Protein AF-A0A1Y3QEV6-F1 (afdb_monomer)

Foldseek 3Di:
DLVPDQPQVNQQQVQLVVCVVQVHHSGKHFDADPVSHTPDIHHDCQPPPDDPPPDDYDDPPPDDD

Solvent-accessible surface area (backbone atoms only — not comparable to full-atom values): 4101 Å² total; per-residue (Å²): 119,71,88,78,47,58,68,58,58,54,51,16,53,50,26,11,49,54,10,40,77,63,69,24,66,66,38,36,43,57,45,57,54,97,88,62,50,77,79,48,72,48,48,42,58,83,54,51,90,74,75,66,90,98,60,93,69,81,69,89,72,74,78,83,129

pLDDT: mean 90.25, std 9.45, range [63.53, 98.31]

Radius of gyration: 15.34 Å; Cα contacts (8 Å, |Δi|>4): 95; chains: 1; bounding box: 25×18×54 Å

Sequence (65 aa):
MWESIPKPWQLAFAEAWEAYCAGSIPIGAVLADASGEIICRGRNRIHDRSVPAGRIVRTNWPMPS

Mean predicted aligned error: 5.43 Å

Secondary structure (DSSP, 8-state):
--TTS-HHHHHHHHHHHHHHHTTS---EEEEE-TT--EEEEEE--TT-S---TT------PPPP-

Structure (mmCIF, N/CA/C/O backbone):
data_AF-A0A1Y3QEV6-F1
#
_entry.id   AF-A0A1Y3QEV6-F1
#
loop_
_atom_site.group_PDB
_atom_site.id
_atom_site.type_symbol
_atom_site.label_atom_id
_atom_site.label_alt_id
_atom_site.label_comp_id
_atom_site.label_asym_id
_atom_site.label_entity_id
_atom_site.label_seq_id
_atom_site.pdbx_PDB_ins_code
_atom_site.Cartn_x
_atom_site.Cartn_y
_atom_site.Cartn_z
_atom_site.occupancy
_atom_site.B_iso_or_equiv
_atom_site.auth_seq_id
_atom_site.auth_comp_id
_atom_site.auth_asym_id
_atom_site.auth_atom_id
_atom_site.pdbx_PDB_model_num
ATOM 1 N N . MET A 1 1 ? 7.084 4.219 18.917 1.00 81.50 1 MET A N 1
ATOM 2 C CA . MET A 1 1 ? 6.985 5.077 17.712 1.00 81.50 1 MET A CA 1
ATOM 3 C C . MET A 1 1 ? 5.980 4.521 16.707 1.00 81.50 1 MET A C 1
ATOM 5 O O . MET A 1 1 ? 5.096 5.259 16.315 1.00 81.50 1 MET A O 1
ATOM 9 N N . TRP A 1 2 ? 6.071 3.246 16.301 1.00 91.44 2 TRP A N 1
ATOM 10 C CA . TRP A 1 2 ? 5.112 2.651 15.354 1.00 91.44 2 TRP A CA 1
ATOM 11 C C . TRP A 1 2 ? 3.719 2.415 15.958 1.00 91.44 2 TRP A C 1
ATOM 13 O O . TRP A 1 2 ? 2.715 2.816 15.381 1.00 91.44 2 TRP A O 1
ATOM 23 N N . GLU A 1 3 ? 3.662 1.835 17.1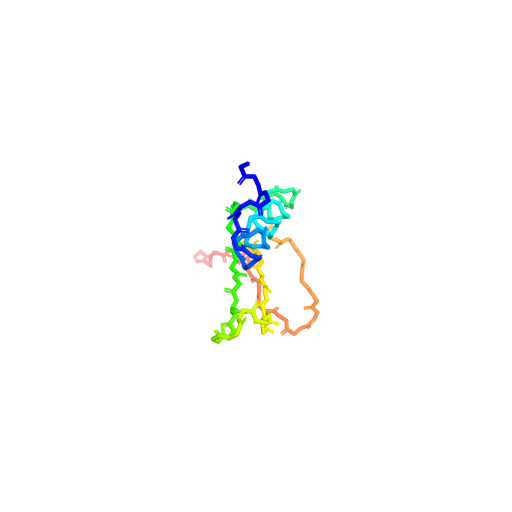57 1.00 94.62 3 GLU A N 1
ATOM 24 C CA . GLU A 1 3 ? 2.404 1.480 17.838 1.00 94.62 3 GLU A CA 1
ATOM 25 C C . GLU A 1 3 ? 1.514 2.687 18.173 1.00 94.62 3 GLU A C 1
ATOM 27 O O . GLU A 1 3 ? 0.306 2.542 18.311 1.00 94.62 3 GLU A O 1
ATOM 32 N N . SER A 1 4 ? 2.091 3.889 18.25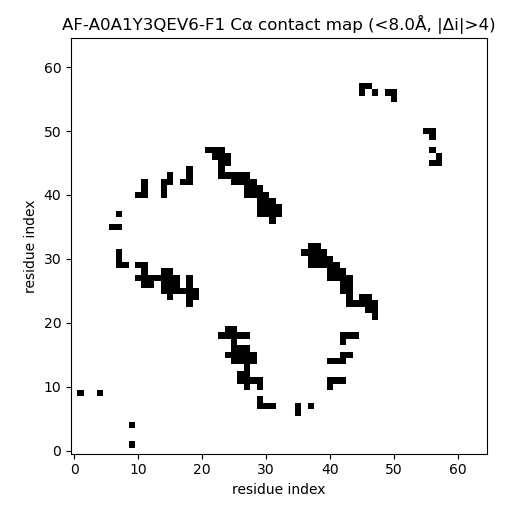6 1.00 95.38 4 SER A N 1
ATOM 33 C CA . SER A 1 4 ? 1.368 5.137 18.525 1.00 95.38 4 SER A CA 1
ATOM 34 C C . SER A 1 4 ? 0.780 5.794 17.271 1.00 95.38 4 SER A C 1
ATOM 36 O O . SER A 1 4 ? 0.076 6.795 17.381 1.00 95.38 4 SER A O 1
ATOM 38 N N . ILE A 1 5 ? 1.091 5.287 16.075 1.00 94.69 5 ILE A N 1
ATOM 39 C CA . ILE A 1 5 ? 0.579 5.833 14.815 1.00 94.69 5 ILE A CA 1
ATOM 40 C C . ILE A 1 5 ? -0.823 5.257 14.566 1.00 94.69 5 ILE A C 1
ATOM 42 O O . ILE A 1 5 ? -0.980 4.037 14.631 1.00 94.69 5 ILE A O 1
ATOM 46 N N . PRO A 1 6 ? -1.838 6.075 14.230 1.00 94.69 6 PRO A N 1
ATOM 47 C CA . PRO A 1 6 ? -3.170 5.565 13.917 1.00 94.69 6 PRO A CA 1
ATOM 48 C C . PRO A 1 6 ? -3.150 4.533 12.784 1.00 94.69 6 PRO A C 1
ATOM 50 O O . PRO A 1 6 ? -2.377 4.645 11.828 1.00 94.69 6 PRO A O 1
ATOM 53 N N . LYS A 1 7 ? -4.038 3.536 12.858 1.00 95.75 7 LYS A N 1
ATOM 54 C CA . LYS A 1 7 ? -4.061 2.404 11.919 1.00 95.75 7 LYS A CA 1
ATOM 55 C C . LYS A 1 7 ? -4.080 2.803 10.430 1.00 95.75 7 LYS A C 1
ATOM 57 O O . LYS A 1 7 ? -3.333 2.175 9.675 1.00 95.75 7 LYS A O 1
ATOM 62 N N . PRO A 1 8 ? -4.832 3.833 9.984 1.00 97.00 8 PRO A N 1
ATOM 63 C CA . PRO A 1 8 ? -4.821 4.248 8.580 1.00 97.00 8 PRO A CA 1
ATOM 64 C C . PRO A 1 8 ? -3.433 4.672 8.088 1.00 97.00 8 PRO A C 1
ATOM 66 O O . PRO A 1 8 ? -3.022 4.304 6.991 1.00 97.00 8 PRO A O 1
ATOM 69 N N . TRP A 1 9 ? -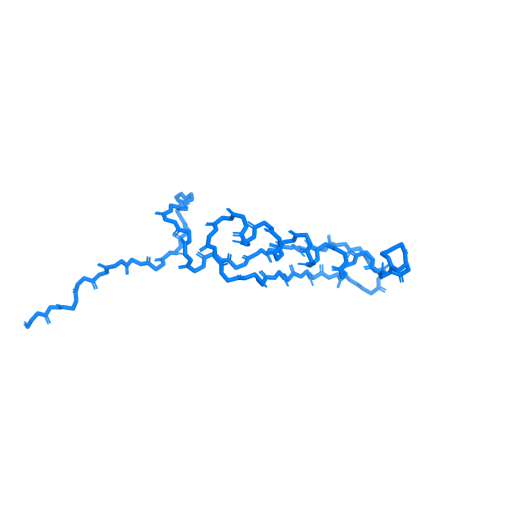2.667 5.370 8.928 1.00 96.56 9 TRP A N 1
ATOM 70 C CA . TRP A 1 9 ? -1.305 5.791 8.602 1.00 96.56 9 TRP A CA 1
ATOM 71 C C . TRP A 1 9 ? -0.340 4.612 8.545 1.00 96.56 9 TRP A C 1
ATOM 73 O O . TRP A 1 9 ? 0.454 4.524 7.611 1.00 96.56 9 TRP A O 1
ATOM 83 N N . GLN A 1 10 ? -0.444 3.663 9.481 1.00 97.38 10 GLN A N 1
ATOM 84 C CA . GLN A 1 10 ? 0.355 2.435 9.427 1.00 97.38 10 GLN A CA 1
ATOM 85 C C . GLN A 1 10 ? 0.144 1.683 8.103 1.00 97.38 10 GLN A C 1
ATOM 87 O O . GLN A 1 10 ? 1.096 1.221 7.476 1.00 97.38 10 GLN A O 1
ATOM 92 N N . LEU A 1 11 ? -1.109 1.586 7.654 1.00 97.94 11 LEU A N 1
ATOM 93 C CA . LEU A 1 11 ? -1.455 0.925 6.397 1.00 97.94 11 LEU A CA 1
ATOM 94 C C . LEU A 1 11 ? -1.004 1.725 5.169 1.00 97.94 11 LEU A C 1
ATOM 96 O O . LEU A 1 11 ? -0.560 1.121 4.196 1.00 97.94 11 LEU A O 1
ATOM 100 N N . ALA A 1 12 ? -1.051 3.058 5.216 1.00 98.12 12 ALA A N 1
ATOM 101 C CA . ALA A 1 12 ? -0.520 3.900 4.145 1.00 98.12 12 ALA A CA 1
ATOM 102 C C . ALA A 1 12 ? 0.993 3.693 3.975 1.00 98.12 12 ALA A C 1
ATOM 104 O O . ALA A 1 12 ? 1.473 3.549 2.851 1.00 98.12 12 ALA A O 1
ATOM 105 N N . PHE A 1 13 ? 1.740 3.584 5.078 1.00 97.81 13 PHE A N 1
ATOM 106 C CA . PHE A 1 13 ? 3.163 3.241 5.023 1.00 97.81 13 PHE A CA 1
ATOM 107 C C . PHE A 1 13 ? 3.406 1.816 4.517 1.00 97.81 13 PHE A C 1
ATOM 109 O O . PHE A 1 13 ? 4.336 1.607 3.741 1.00 97.81 13 PHE A O 1
ATOM 116 N N . ALA A 1 14 ? 2.560 0.851 4.888 1.00 97.75 14 ALA A N 1
ATOM 117 C CA . ALA A 1 14 ? 2.645 -0.507 4.354 1.00 97.75 14 ALA A CA 1
ATOM 118 C C . ALA A 1 14 ? 2.428 -0.544 2.826 1.00 97.75 14 ALA A C 1
ATOM 120 O O . ALA A 1 14 ? 3.208 -1.169 2.116 1.00 97.75 14 ALA A O 1
ATOM 121 N N . GLU A 1 15 ? 1.439 0.184 2.295 1.00 98.25 15 GLU A N 1
ATOM 122 C CA . GLU A 1 15 ? 1.231 0.323 0.841 1.00 98.25 15 GLU A CA 1
ATOM 123 C C . GLU A 1 15 ? 2.414 1.015 0.145 1.00 98.25 15 GLU A C 1
ATOM 125 O O . GLU A 1 15 ? 2.838 0.598 -0.934 1.00 98.25 15 GLU A O 1
ATOM 130 N N . ALA A 1 16 ? 2.978 2.062 0.758 1.00 98.19 16 ALA A N 1
ATOM 131 C CA . ALA A 1 16 ? 4.163 2.732 0.226 1.00 98.19 16 ALA A CA 1
ATOM 132 C C . ALA A 1 16 ? 5.368 1.778 0.157 1.00 98.19 16 ALA A C 1
ATOM 134 O O . ALA A 1 16 ? 6.099 1.778 -0.837 1.00 98.19 16 ALA A O 1
ATOM 135 N N . TRP A 1 17 ? 5.539 0.933 1.177 1.00 97.62 17 TRP A N 1
ATOM 136 C CA . TRP A 1 17 ? 6.554 -0.117 1.202 1.00 97.62 17 TRP A CA 1
ATOM 137 C C . TRP A 1 17 ? 6.327 -1.163 0.104 1.00 97.62 17 TRP A C 1
ATOM 139 O O . TRP A 1 17 ? 7.257 -1.502 -0.623 1.00 97.62 17 TRP A O 1
ATOM 149 N N . GLU A 1 18 ? 5.089 -1.615 -0.101 1.00 96.62 18 GLU A N 1
ATOM 150 C CA . GLU A 1 18 ? 4.763 -2.526 -1.205 1.00 96.62 18 GLU A CA 1
ATOM 151 C C . GLU A 1 18 ? 5.063 -1.903 -2.580 1.00 96.62 18 GLU A C 1
ATOM 153 O O . GLU A 1 18 ? 5.590 -2.586 -3.461 1.00 96.62 18 GLU A O 1
ATOM 158 N N . ALA A 1 19 ? 4.780 -0.607 -2.777 1.00 96.00 19 ALA A N 1
ATOM 159 C CA . ALA A 1 19 ? 5.163 0.102 -4.003 1.00 96.00 19 ALA A CA 1
ATOM 160 C C . ALA A 1 19 ? 6.681 0.130 -4.192 1.00 96.00 19 ALA A C 1
ATOM 162 O O . ALA A 1 19 ? 7.151 -0.141 -5.298 1.00 96.00 19 ALA A O 1
ATOM 163 N N . TYR A 1 20 ? 7.434 0.416 -3.128 1.00 96.38 20 TYR A N 1
ATOM 164 C CA . TYR A 1 20 ? 8.894 0.395 -3.160 1.00 96.38 20 TYR A CA 1
ATOM 165 C C . TYR A 1 20 ? 9.432 -0.977 -3.578 1.00 96.38 20 TYR A C 1
ATOM 167 O O . TYR A 1 20 ? 10.211 -1.075 -4.526 1.00 96.38 20 TYR A O 1
ATOM 175 N N . CYS A 1 21 ? 8.967 -2.047 -2.927 1.00 94.88 21 CYS A N 1
ATOM 176 C CA . CYS A 1 21 ? 9.369 -3.417 -3.244 1.00 94.88 21 CYS A CA 1
ATOM 177 C C . CYS A 1 21 ? 8.998 -3.826 -4.67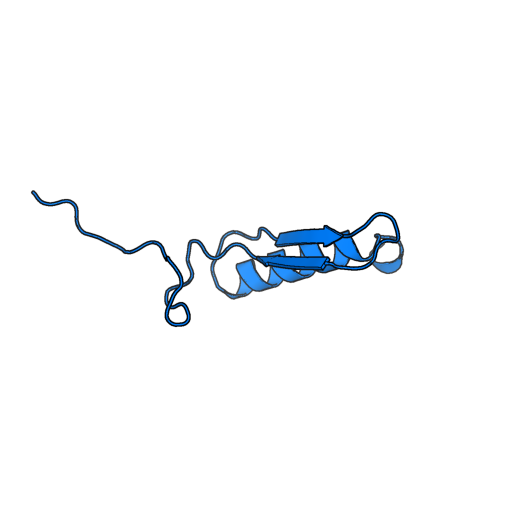8 1.00 94.88 21 CYS A C 1
ATOM 179 O O . CYS A 1 21 ? 9.712 -4.615 -5.292 1.00 94.88 21 CYS A O 1
ATOM 181 N N . ALA A 1 22 ? 7.918 -3.269 -5.233 1.00 92.44 22 ALA A N 1
ATOM 182 C CA . ALA A 1 22 ? 7.517 -3.469 -6.625 1.00 92.44 22 ALA A CA 1
ATOM 183 C C . ALA A 1 22 ? 8.321 -2.623 -7.639 1.00 92.44 22 ALA A C 1
ATOM 185 O O . ALA A 1 22 ? 8.054 -2.696 -8.839 1.00 92.44 22 ALA A O 1
ATOM 186 N N . GLY A 1 23 ? 9.290 -1.814 -7.192 1.00 92.44 23 GLY A N 1
ATOM 187 C CA . GLY A 1 23 ? 10.083 -0.928 -8.054 1.00 92.44 23 GLY A CA 1
ATOM 188 C C . GLY A 1 23 ? 9.341 0.338 -8.498 1.00 92.44 23 GLY A C 1
ATOM 189 O O . GLY A 1 23 ? 9.704 0.951 -9.502 1.00 92.44 23 GLY A O 1
ATOM 190 N N . SER A 1 24 ? 8.286 0.719 -7.775 1.00 93.25 24 SER A N 1
ATOM 191 C CA . SER A 1 24 ? 7.496 1.931 -7.999 1.00 93.25 24 SER A CA 1
ATOM 192 C C . SER A 1 24 ? 7.872 3.037 -7.001 1.00 93.25 24 SER A C 1
ATOM 194 O O . SER A 1 24 ? 8.609 2.814 -6.042 1.00 93.25 24 SER A O 1
ATOM 196 N N . ILE A 1 25 ? 7.361 4.256 -7.208 1.00 95.00 25 ILE A N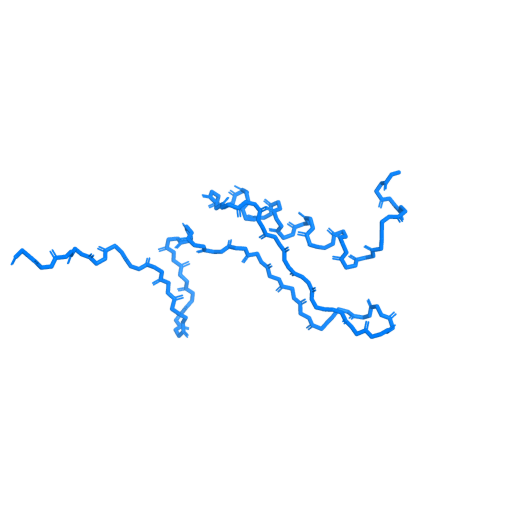 1
ATOM 197 C CA . ILE A 1 25 ? 7.575 5.375 -6.271 1.00 95.00 25 ILE A CA 1
ATOM 198 C C . ILE A 1 25 ? 6.796 5.072 -4.976 1.00 95.00 25 ILE A C 1
ATOM 200 O O . ILE A 1 25 ? 5.598 4.782 -5.085 1.00 95.00 25 ILE A O 1
ATOM 204 N N . PRO A 1 26 ? 7.422 5.146 -3.782 1.00 97.56 26 PRO A N 1
ATOM 205 C CA . PRO A 1 26 ? 6.846 4.700 -2.510 1.00 97.56 26 PRO A CA 1
ATOM 206 C C . PRO A 1 26 ? 5.746 5.639 -2.009 1.00 97.56 26 PRO A C 1
ATOM 208 O O . PRO A 1 26 ? 5.959 6.487 -1.146 1.00 97.56 26 PRO A O 1
ATOM 211 N N . ILE A 1 27 ? 4.551 5.488 -2.567 1.00 97.81 27 ILE A N 1
ATOM 212 C CA . ILE A 1 27 ? 3.362 6.249 -2.191 1.00 97.81 27 ILE A CA 1
ATOM 213 C C . ILE A 1 27 ? 2.252 5.252 -1.882 1.00 97.81 27 ILE A C 1
ATOM 215 O O . ILE A 1 27 ? 1.934 4.390 -2.707 1.00 97.81 27 ILE A O 1
ATOM 219 N N . GLY A 1 28 ? 1.657 5.395 -0.702 1.00 97.69 28 GLY A N 1
ATOM 220 C CA . GLY A 1 28 ? 0.501 4.634 -0.254 1.00 97.69 28 GLY A CA 1
ATOM 221 C C . GLY A 1 28 ? -0.615 5.563 0.205 1.00 97.69 28 GLY A C 1
ATOM 222 O O . GLY A 1 28 ? -0.356 6.634 0.753 1.00 97.69 28 GLY A O 1
ATOM 223 N N . ALA A 1 29 ? -1.854 5.154 -0.042 1.00 97.94 29 ALA A N 1
ATOM 224 C CA . ALA A 1 29 ? -3.057 5.895 0.303 1.00 97.94 29 ALA A CA 1
ATOM 225 C C . ALA A 1 29 ? -4.069 4.970 0.980 1.00 97.94 29 ALA A C 1
ATOM 227 O O . ALA A 1 29 ? -4.205 3.798 0.621 1.00 97.94 29 ALA A O 1
ATOM 228 N N . VAL A 1 30 ? -4.788 5.513 1.958 1.00 98.31 30 VAL A N 1
ATOM 229 C CA . VAL A 1 30 ? -5.821 4.807 2.718 1.00 98.31 30 VAL A CA 1
ATOM 230 C C . VAL A 1 30 ? -6.999 5.750 2.915 1.00 98.31 30 VAL A C 1
ATOM 232 O O . VAL A 1 30 ? -6.809 6.898 3.310 1.00 98.31 30 VAL A O 1
ATOM 235 N N . LEU A 1 31 ? -8.204 5.257 2.642 1.00 98.06 31 LEU A N 1
ATOM 236 C CA . LEU A 1 31 ? -9.459 5.913 2.980 1.00 98.06 31 LEU A CA 1
ATOM 237 C C . LEU A 1 31 ? -10.040 5.217 4.206 1.00 98.06 31 LEU A C 1
ATOM 239 O O . LEU A 1 31 ? -10.278 4.007 4.180 1.00 98.06 31 LEU A O 1
ATOM 243 N N . ALA A 1 32 ? -10.278 5.993 5.254 1.00 97.81 32 ALA A N 1
ATOM 244 C CA . ALA A 1 32 ? -10.970 5.543 6.447 1.00 97.81 32 ALA A CA 1
ATOM 245 C C . ALA A 1 32 ? -12.217 6.396 6.685 1.00 97.81 32 ALA A C 1
ATOM 247 O O . ALA A 1 32 ? -12.278 7.546 6.238 1.00 97.81 32 ALA A O 1
ATOM 248 N N . ASP A 1 33 ? -13.203 5.827 7.366 1.00 96.69 33 ASP A N 1
ATOM 249 C CA . ASP A 1 33 ? -14.372 6.568 7.829 1.00 96.69 33 ASP A CA 1
ATOM 250 C C . ASP A 1 33 ? -14.061 7.378 9.110 1.00 96.69 33 ASP A C 1
ATOM 252 O O . ASP A 1 33 ? -12.925 7.429 9.592 1.00 96.69 33 ASP A O 1
ATOM 256 N N . ALA A 1 34 ? -15.086 8.011 9.687 1.00 95.56 34 ALA A N 1
ATOM 257 C CA . ALA A 1 34 ? -14.943 8.778 10.925 1.00 95.56 34 ALA A CA 1
ATOM 258 C C . ALA A 1 34 ? -14.658 7.912 12.169 1.00 95.56 34 ALA A C 1
ATOM 260 O O . ALA A 1 34 ? -14.159 8.437 13.165 1.00 95.56 34 ALA A O 1
ATOM 261 N N . SER A 1 35 ? -14.967 6.611 12.129 1.00 94.44 35 SER A N 1
ATOM 262 C CA . SER A 1 35 ? -14.673 5.664 13.211 1.00 94.44 35 SER A CA 1
ATOM 263 C C . SER A 1 35 ? -13.247 5.099 13.133 1.00 94.44 35 SER A C 1
ATOM 265 O O . SER A 1 35 ? -12.757 4.506 14.095 1.00 94.44 35 SER A O 1
ATOM 267 N N . GLY A 1 36 ? -12.550 5.337 12.016 1.00 91.75 36 GLY A N 1
ATOM 268 C CA . GLY A 1 36 ? -11.224 4.796 11.729 1.00 91.75 36 GLY A CA 1
ATOM 269 C C . GLY A 1 36 ? -11.258 3.434 11.031 1.00 91.75 36 GLY A C 1
ATOM 270 O O . GLY A 1 36 ? -10.198 2.819 10.866 1.00 91.75 36 GLY A O 1
ATOM 271 N N . GLU A 1 37 ? -12.434 2.966 10.606 1.00 96.50 37 GLU A N 1
ATOM 272 C CA . GLU A 1 37 ? -12.596 1.765 9.790 1.00 96.50 37 GLU A CA 1
ATOM 273 C C . GLU A 1 37 ? -12.059 2.005 8.375 1.00 96.50 37 GLU A C 1
ATOM 275 O O . GLU A 1 37 ? -12.255 3.064 7.779 1.00 96.50 37 GLU A O 1
ATOM 280 N N . ILE A 1 38 ? -11.355 1.016 7.822 1.00 98.00 38 ILE A N 1
ATOM 281 C CA . ILE A 1 38 ? -10.700 1.133 6.518 1.00 98.00 38 ILE A CA 1
ATOM 282 C C . ILE A 1 38 ? -11.685 0.780 5.405 1.00 98.00 38 ILE A C 1
ATOM 284 O O . ILE A 1 38 ? -12.023 -0.386 5.222 1.00 98.00 38 ILE A O 1
ATOM 288 N N . ILE A 1 39 ? -12.069 1.778 4.609 1.00 97.94 39 ILE A N 1
ATOM 289 C CA . ILE A 1 39 ? -12.954 1.604 3.450 1.00 97.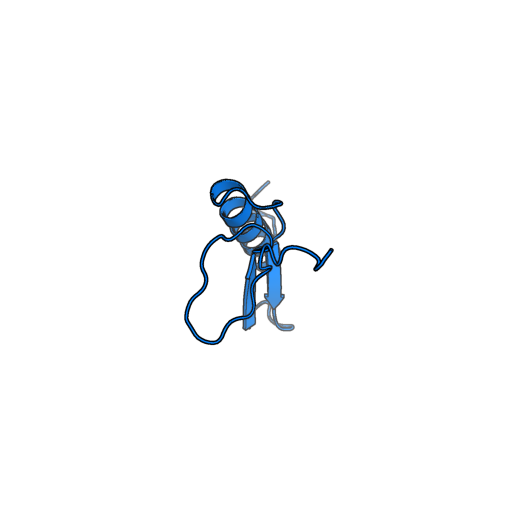94 39 ILE A CA 1
ATOM 290 C C . ILE A 1 39 ? -12.158 1.069 2.257 1.00 97.94 39 ILE A C 1
ATOM 292 O O . ILE A 1 39 ? -12.579 0.137 1.572 1.00 97.94 39 ILE A O 1
ATOM 296 N N . CYS A 1 40 ? -10.994 1.663 1.979 1.00 97.62 40 CYS A N 1
ATOM 297 C CA . CYS A 1 40 ? -10.109 1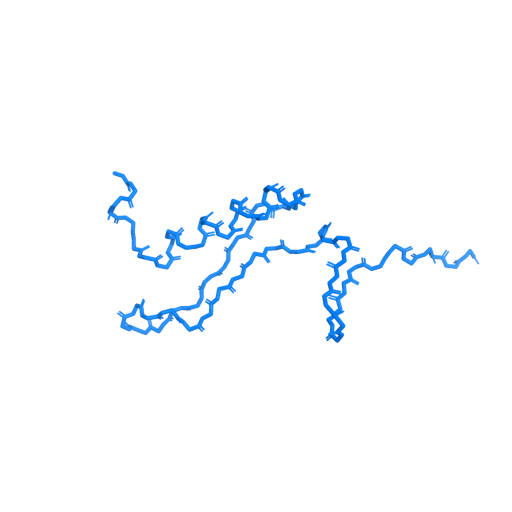.195 0.918 1.00 97.62 40 CYS A CA 1
ATOM 298 C C . CYS A 1 40 ? -8.652 1.607 1.155 1.00 97.62 40 CYS A C 1
ATOM 300 O O . CYS A 1 40 ? -8.344 2.504 1.940 1.00 97.62 40 CYS A O 1
ATOM 302 N N . ARG A 1 41 ? -7.736 0.929 0.463 1.00 97.81 41 ARG A N 1
ATOM 303 C CA . ARG A 1 41 ? -6.296 1.206 0.487 1.00 97.81 41 ARG A CA 1
ATOM 304 C C . ARG A 1 41 ? -5.679 0.951 -0.880 1.00 97.81 41 ARG A C 1
ATOM 306 O O . ARG A 1 41 ? -6.217 0.172 -1.671 1.00 97.81 41 ARG A O 1
ATOM 313 N N . GLY A 1 42 ? -4.552 1.591 -1.160 1.00 95.75 42 GLY A N 1
ATOM 314 C CA . GLY A 1 42 ? -3.810 1.321 -2.379 1.00 95.75 42 GLY A CA 1
ATOM 315 C C . GLY A 1 42 ? -2.452 2.000 -2.462 1.00 95.75 42 GLY A C 1
ATOM 316 O O . GLY A 1 42 ? -2.240 3.102 -1.964 1.00 95.75 42 GLY A O 1
ATOM 317 N N . ARG A 1 43 ? -1.547 1.323 -3.160 1.00 95.31 43 ARG A N 1
ATOM 318 C CA . ARG A 1 43 ? -0.222 1.811 -3.521 1.00 95.31 43 ARG A CA 1
ATOM 319 C C . ARG A 1 43 ? -0.162 2.436 -4.907 1.00 95.31 43 ARG A C 1
ATOM 321 O O . ARG A 1 43 ? -0.972 2.132 -5.790 1.00 95.31 43 ARG A O 1
ATOM 328 N N . ASN A 1 44 ? 0.867 3.241 -5.126 1.00 93.44 44 ASN A N 1
ATOM 329 C CA . ASN A 1 44 ? 1.228 3.714 -6.451 1.00 93.44 44 ASN A CA 1
ATOM 330 C C . ASN A 1 44 ? 1.680 2.559 -7.365 1.00 93.44 44 ASN A C 1
ATOM 332 O O . ASN A 1 44 ? 2.504 1.721 -6.991 1.00 93.44 44 ASN A O 1
ATOM 336 N N . ARG A 1 45 ? 1.147 2.550 -8.590 1.00 91.44 45 ARG A N 1
ATOM 337 C CA . ARG A 1 45 ? 1.340 1.497 -9.603 1.00 91.44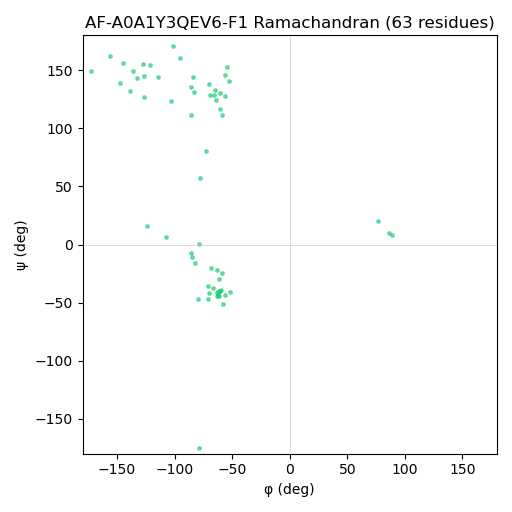 45 ARG A CA 1
ATOM 338 C C . ARG A 1 45 ? 1.885 2.030 -10.933 1.00 91.44 45 ARG A C 1
ATOM 340 O O . ARG A 1 45 ? 1.820 1.337 -11.939 1.00 91.44 45 ARG A O 1
ATOM 347 N N . ILE A 1 46 ? 2.420 3.256 -10.969 1.00 88.75 46 ILE A N 1
ATOM 348 C CA . ILE A 1 46 ? 2.883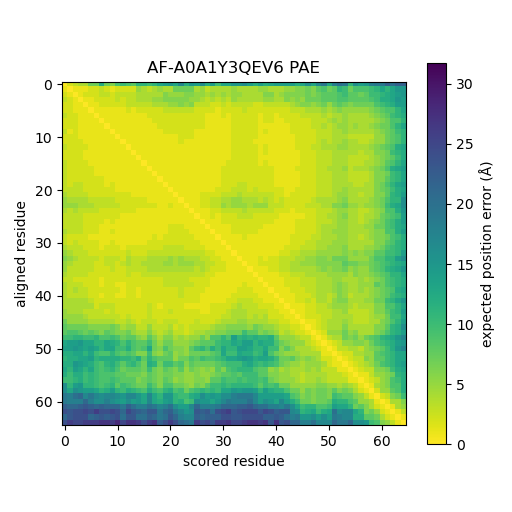 3.897 -12.218 1.00 88.75 46 ILE A CA 1
ATOM 349 C C . ILE A 1 46 ? 3.982 3.107 -12.958 1.00 88.75 46 ILE A C 1
ATOM 351 O O . ILE A 1 46 ? 4.127 3.235 -14.176 1.00 88.75 46 ILE A O 1
ATOM 355 N N . HIS A 1 47 ? 4.744 2.283 -12.233 1.00 87.19 47 HIS A N 1
ATOM 356 C CA . HIS A 1 47 ? 5.791 1.416 -12.780 1.00 87.19 47 HIS A CA 1
ATOM 357 C C . HIS A 1 47 ? 5.417 -0.073 -12.796 1.00 87.19 47 HIS A C 1
ATOM 359 O O . HIS A 1 47 ? 6.250 -0.902 -13.170 1.00 87.19 47 HIS A O 1
ATOM 365 N N . ASP A 1 48 ? 4.176 -0.426 -12.451 1.00 85.56 48 ASP A N 1
ATOM 366 C CA . ASP A 1 48 ? 3.701 -1.802 -12.572 1.00 85.56 48 ASP A CA 1
ATOM 367 C C . ASP A 1 48 ? 3.692 -2.198 -14.059 1.00 85.56 48 ASP A C 1
ATOM 369 O O . ASP A 1 48 ? 3.088 -1.533 -14.901 1.00 85.56 48 ASP A O 1
ATOM 373 N N . ARG A 1 49 ? 4.386 -3.291 -14.392 1.00 75.19 49 ARG A N 1
ATOM 374 C CA . ARG A 1 49 ? 4.561 -3.759 -15.781 1.00 75.19 49 ARG A CA 1
ATOM 375 C C . ARG A 1 49 ? 3.384 -4.581 -16.306 1.00 75.19 49 ARG A C 1
ATOM 377 O O . ARG A 1 49 ? 3.277 -4.800 -17.506 1.00 75.19 49 ARG A O 1
ATOM 384 N N . SER A 1 50 ? 2.520 -5.047 -15.412 1.00 78.69 50 SER A N 1
ATOM 385 C CA . SER A 1 50 ? 1.337 -5.840 -15.736 1.00 78.69 50 SER A CA 1
ATOM 386 C C . SER A 1 50 ? 0.233 -5.540 -14.736 1.00 78.69 50 SER A C 1
ATOM 388 O O . SER A 1 50 ? 0.491 -5.471 -13.534 1.00 78.69 50 SER A O 1
ATOM 390 N N . VAL A 1 51 ? -0.999 -5.429 -15.221 1.00 81.00 51 VAL A N 1
ATOM 391 C CA . VAL A 1 51 ? -2.193 -5.308 -14.379 1.00 81.00 51 VAL A CA 1
ATOM 392 C C . VAL A 1 51 ? -3.223 -6.360 -14.795 1.00 81.00 51 VAL A C 1
ATOM 394 O O . VAL A 1 51 ? -3.197 -6.808 -15.944 1.00 81.00 51 VAL A O 1
ATOM 397 N N . PRO A 1 52 ? -4.137 -6.761 -13.895 1.00 82.56 52 PRO A N 1
ATOM 398 C CA . PRO A 1 52 ? -5.277 -7.594 -14.262 1.00 82.56 52 PRO A CA 1
ATOM 399 C C . PRO A 1 52 ? -6.104 -6.974 -15.398 1.00 82.56 52 PRO A C 1
ATOM 401 O O . PRO A 1 52 ? -6.166 -5.749 -15.531 1.00 82.56 52 PRO A O 1
ATOM 404 N N . ALA A 1 53 ? -6.776 -7.818 -16.186 1.00 85.00 53 ALA A N 1
ATOM 405 C CA . ALA A 1 53 ? -7.647 -7.372 -17.272 1.00 85.00 53 ALA A CA 1
ATOM 406 C C . ALA A 1 53 ? -8.692 -6.351 -16.780 1.00 85.00 53 ALA A C 1
ATOM 408 O O . ALA A 1 53 ? -9.236 -6.478 -15.683 1.00 85.00 53 ALA A O 1
ATOM 409 N N . GLY A 1 54 ? -8.963 -5.326 -17.594 1.00 85.06 54 GLY A N 1
ATOM 410 C CA . GLY A 1 54 ? -9.910 -4.257 -17.253 1.00 85.06 54 GLY A CA 1
ATOM 411 C C . GLY A 1 54 ? -9.323 -3.096 -16.439 1.00 85.06 54 GLY A C 1
ATOM 412 O O . GLY A 1 54 ? -10.082 -2.245 -15.979 1.00 85.06 54 GLY A O 1
ATOM 413 N N . ARG A 1 55 ? -7.996 -3.015 -16.261 1.00 81.50 55 ARG A N 1
ATOM 414 C CA . ARG A 1 55 ? -7.331 -1.839 -15.671 1.00 81.50 55 ARG A CA 1
ATOM 415 C C . ARG A 1 55 ? -6.435 -1.118 -16.671 1.00 81.50 55 ARG A C 1
ATOM 417 O O . ARG A 1 55 ? -5.772 -1.741 -17.493 1.00 81.50 55 ARG A O 1
ATOM 424 N N . ILE A 1 56 ? -6.407 0.209 -16.562 1.00 82.50 56 ILE A N 1
ATOM 425 C CA . ILE A 1 56 ? -5.536 1.075 -17.358 1.00 82.50 56 ILE A CA 1
ATOM 426 C C . ILE A 1 56 ? -4.174 1.165 -16.667 1.00 82.50 56 ILE A C 1
ATOM 428 O O . ILE A 1 56 ? -4.084 1.348 -15.454 1.00 82.50 56 ILE A O 1
ATOM 432 N N . VAL A 1 57 ? -3.119 1.042 -17.459 1.00 81.12 57 VAL A N 1
ATOM 433 C CA . VAL A 1 57 ? -1.712 1.102 -17.052 1.00 81.12 57 VAL A CA 1
ATOM 434 C C . VAL A 1 57 ? -0.980 1.967 -18.066 1.00 81.12 57 VAL A C 1
ATOM 436 O O . VAL A 1 57 ? -1.361 2.008 -19.237 1.00 81.12 57 VAL A O 1
ATOM 439 N N . ARG A 1 58 ? 0.075 2.661 -17.626 1.00 74.50 58 ARG A N 1
ATOM 440 C CA . ARG A 1 58 ? 0.962 3.384 -18.537 1.00 74.50 58 ARG A CA 1
ATOM 441 C C . ARG A 1 58 ? 1.568 2.398 -19.536 1.00 74.50 58 ARG A C 1
ATOM 443 O O . ARG A 1 58 ? 2.403 1.574 -19.170 1.00 74.50 58 ARG A O 1
ATOM 450 N N . THR A 1 59 ? 1.172 2.506 -20.796 1.00 73.19 59 THR A N 1
ATOM 451 C CA . THR A 1 59 ? 1.813 1.800 -21.901 1.00 73.19 59 THR A CA 1
ATOM 452 C C . THR A 1 59 ? 3.018 2.612 -22.370 1.00 73.19 59 THR A C 1
ATOM 454 O O . THR A 1 59 ? 2.986 3.842 -22.382 1.00 73.19 59 THR A O 1
ATOM 457 N N . ASN A 1 60 ? 4.100 1.943 -22.771 1.00 68.06 60 ASN A N 1
ATOM 458 C CA . ASN A 1 60 ? 5.187 2.598 -23.505 1.00 68.06 60 ASN A CA 1
ATOM 459 C C . ASN A 1 60 ? 4.767 2.776 -24.973 1.00 68.06 60 ASN A C 1
ATOM 461 O O . ASN A 1 60 ? 5.416 2.240 -25.868 1.00 68.06 60 ASN A O 1
ATOM 465 N N . TRP A 1 61 ? 3.645 3.459 -25.218 1.00 70.00 61 TRP A N 1
ATOM 466 C CA . TRP A 1 61 ? 3.214 3.769 -26.577 1.00 70.00 61 TRP A CA 1
ATOM 467 C C . TRP A 1 61 ? 4.296 4.631 -27.246 1.00 70.00 61 TRP A C 1
ATOM 469 O O . TRP A 1 61 ? 4.567 5.730 -26.750 1.00 70.00 61 TRP A O 1
ATOM 479 N N . PRO A 1 62 ? 4.958 4.157 -28.318 1.00 73.31 62 PRO A N 1
ATOM 480 C CA . PRO A 1 62 ? 5.908 4.987 -29.037 1.00 73.31 62 PRO A CA 1
ATOM 481 C C . PRO A 1 62 ? 5.130 6.134 -29.683 1.00 73.31 62 PRO A C 1
ATOM 483 O O . PRO A 1 62 ? 4.113 5.906 -30.338 1.00 73.31 62 PRO A O 1
ATOM 486 N N . MET A 1 63 ? 5.577 7.373 -29.475 1.00 63.53 63 MET A N 1
ATOM 487 C CA . MET A 1 63 ? 5.020 8.505 -30.215 1.00 63.53 63 MET A CA 1
ATOM 488 C C . MET A 1 63 ? 5.172 8.205 -31.716 1.00 63.53 63 MET A C 1
ATOM 490 O O . MET A 1 63 ? 6.278 7.837 -32.124 1.00 63.53 63 MET A O 1
ATOM 494 N N . PRO A 1 64 ? 4.104 8.296 -32.530 1.00 70.75 64 PRO A N 1
ATOM 495 C CA . PRO A 1 64 ? 4.256 8.185 -33.972 1.00 70.75 64 PRO A CA 1
ATOM 496 C C . PRO A 1 64 ? 5.175 9.315 -34.451 1.00 70.75 64 PRO A C 1
ATOM 498 O O . PRO A 1 64 ? 5.009 10.461 -34.031 1.00 70.75 64 PRO A O 1
ATOM 501 N N . SER A 1 65 ? 6.176 8.945 -35.253 1.00 69.75 65 SER A N 1
ATOM 502 C CA . SER A 1 65 ? 7.121 9.861 -35.904 1.00 69.75 65 SER A CA 1
ATOM 503 C C . SER A 1 65 ? 6.417 10.833 -36.836 1.00 69.75 65 SER A C 1
ATOM 505 O O . SER A 1 65 ? 5.551 10.333 -37.593 1.00 69.75 65 SER A O 1
#

Nearest PDB structures (foldseek):
  5xkr-assembly1_A  TM=8.422E-01  e=8.875E-01  Mycolicibacterium smegmatis MC2 155
  6m75-assembly1_A  TM=5.863E-01  e=3.378E+00  Homo sapiens
  7qv7-assembly1_G  TM=4.273E-01  e=5.931E+00  Thermoanaerobacter kivui